Protein AF-A0A6L3X271-F1 (afdb_monomer_lite)

Sequence (93 aa):
MKETSAWVAPMETLPVSLSPIAAMQKKHFGAVLNPTRWWGRMPRLFWLVALFVGYLERRKARLTPVLRSLLMTRVSQICHCAFCIDANSLRLA

Organism: NCBI:txid158836

InterPro domains:
  IPR003779 Alkyl hydroperoxide reductase AhpD/CMD-like [PF02627] (45-87)
  IPR029032 AhpD-like [G3DSA:1.20.1290.10] (19-93)
  IPR029032 AhpD-like [SSF69118] (10-91)

Secondary structure (DSSP, 8-state):
------SSPPPSS--GGGHHHHHHHHHHHSS--HHHHHHTTSHHHHHHHHHHHHHHT-TTSSS-HHHHHHHHHHHHHHTT-HHHHHHHHTTT-

Radius of gyration: 14.42 Å; chains: 1; bounding box: 27×34×33 Å

Structure (mmCIF, N/CA/C/O backbone):
data_AF-A0A6L3X271-F1
#
_entry.id   AF-A0A6L3X271-F1
#
loop_
_atom_site.group_PDB
_atom_site.id
_atom_site.type_symbol
_atom_site.label_atom_id
_atom_site.label_alt_id
_atom_site.label_comp_id
_atom_site.label_asym_id
_atom_site.label_entity_id
_atom_site.label_seq_id
_atom_site.pdbx_PDB_ins_code
_atom_site.Cartn_x
_atom_site.Cartn_y
_atom_site.Cartn_z
_atom_site.occupancy
_atom_site.B_iso_or_equiv
_atom_site.auth_seq_id
_atom_site.auth_comp_id
_atom_site.auth_asym_id
_atom_site.auth_atom_id
_atom_site.pdbx_PDB_model_num
ATOM 1 N N . MET A 1 1 ? 5.776 -23.249 -8.494 1.00 38.91 1 MET A N 1
ATOM 2 C CA . MET A 1 1 ? 4.595 -23.066 -9.365 1.00 38.91 1 MET A CA 1
ATOM 3 C C . MET A 1 1 ? 4.939 -21.943 -10.331 1.00 38.91 1 MET A C 1
ATOM 5 O O . MET A 1 1 ? 5.234 -20.857 -9.857 1.00 38.91 1 MET A O 1
ATOM 9 N N . LYS A 1 2 ? 5.085 -22.220 -11.636 1.00 40.72 2 LYS A N 1
ATOM 10 C CA . LYS A 1 2 ? 5.398 -21.180 -12.634 1.00 40.72 2 LYS A CA 1
ATOM 11 C C . LYS A 1 2 ? 4.234 -20.193 -12.641 1.00 40.72 2 LYS A C 1
ATOM 13 O O . LYS A 1 2 ? 3.108 -20.623 -12.870 1.00 40.72 2 LYS A O 1
ATOM 18 N N . GLU A 1 3 ? 4.505 -18.927 -12.333 1.00 56.72 3 GLU A N 1
ATOM 19 C CA . GLU A 1 3 ? 3.488 -17.883 -12.394 1.00 56.72 3 GLU A CA 1
ATOM 20 C C . GLU A 1 3 ? 2.878 -17.871 -13.792 1.00 56.72 3 GLU A C 1
ATOM 22 O O . GLU A 1 3 ? 3.585 -17.765 -14.797 1.00 56.72 3 GLU A O 1
ATOM 27 N N . THR A 1 4 ? 1.561 -18.039 -13.853 1.00 57.06 4 THR A N 1
ATOM 28 C CA . THR A 1 4 ? 0.778 -17.834 -15.062 1.00 57.06 4 THR A CA 1
ATOM 29 C C . THR A 1 4 ? 1.096 -16.428 -15.548 1.00 57.06 4 THR A C 1
ATOM 31 O O . THR A 1 4 ?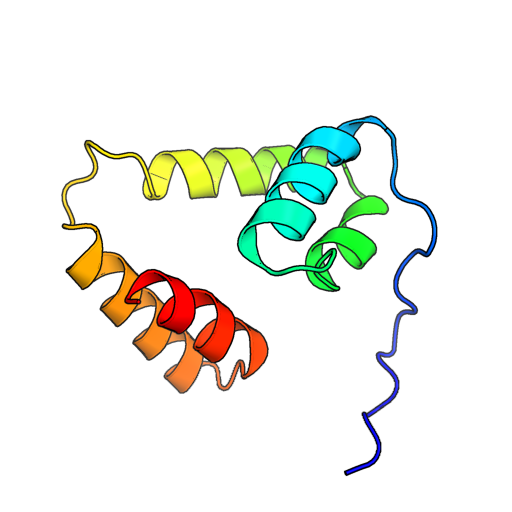 0.812 -15.454 -14.852 1.00 57.06 4 THR A O 1
ATOM 34 N N . SER A 1 5 ? 1.734 -16.318 -16.714 1.00 61.09 5 SER A N 1
ATOM 35 C CA . SER A 1 5 ? 2.035 -15.034 -17.338 1.00 61.09 5 SER A CA 1
ATOM 36 C C . SER A 1 5 ? 0.743 -14.228 -17.404 1.00 61.09 5 SER A C 1
ATOM 38 O O . SER A 1 5 ? -0.195 -14.626 -18.099 1.00 61.09 5 SER A O 1
ATOM 40 N N . ALA A 1 6 ? 0.661 -13.135 -16.644 1.00 69.69 6 ALA A N 1
ATOM 41 C CA . ALA A 1 6 ? -0.473 -12.232 -16.735 1.00 69.69 6 ALA A CA 1
ATOM 42 C C . ALA A 1 6 ? -0.676 -11.863 -18.211 1.00 69.69 6 ALA A C 1
ATOM 44 O O . ALA A 1 6 ? 0.282 -11.502 -18.894 1.00 69.69 6 ALA A O 1
ATOM 45 N N . TRP A 1 7 ? -1.916 -11.950 -18.702 1.00 78.56 7 TRP A N 1
ATOM 46 C CA . TRP A 1 7 ? -2.242 -11.696 -20.115 1.00 78.56 7 TRP A CA 1
ATOM 47 C C . TRP A 1 7 ? -1.898 -10.260 -20.554 1.00 78.56 7 TRP A C 1
ATOM 49 O O . TRP A 1 7 ? -1.828 -9.953 -21.739 1.00 78.56 7 TRP A O 1
ATOM 59 N N . VAL A 1 8 ? -1.658 -9.377 -19.579 1.00 83.75 8 VAL A N 1
ATOM 60 C CA . VAL A 1 8 ? -1.176 -8.013 -19.769 1.00 83.75 8 VAL A CA 1
ATOM 61 C C . VAL A 1 8 ? 0.101 -7.812 -18.960 1.00 83.75 8 VAL A C 1
ATOM 63 O O . VAL A 1 8 ? 0.097 -7.894 -17.728 1.00 83.75 8 VAL A O 1
ATOM 66 N N . ALA A 1 9 ? 1.189 -7.468 -19.650 1.00 84.38 9 ALA A N 1
ATOM 67 C CA . ALA A 1 9 ? 2.453 -7.149 -19.002 1.00 84.38 9 ALA A CA 1
ATOM 68 C C . ALA A 1 9 ? 2.313 -5.914 -18.079 1.00 84.38 9 ALA A C 1
ATOM 70 O O . ALA A 1 9 ? 1.692 -4.907 -18.460 1.00 84.38 9 ALA A O 1
ATOM 71 N N . PRO A 1 10 ? 2.863 -5.953 -16.853 1.00 85.00 10 PRO A N 1
ATOM 72 C CA . PRO A 1 10 ? 2.922 -4.777 -15.993 1.00 85.00 10 PRO A CA 1
ATOM 73 C C . PRO A 1 10 ? 3.793 -3.697 -16.644 1.00 85.00 10 PRO A C 1
ATOM 75 O O . PRO A 1 10 ? 4.763 -4.007 -17.328 1.00 85.00 10 PRO A O 1
ATOM 78 N N . MET A 1 11 ? 3.448 -2.422 -16.452 1.00 85.56 11 MET A N 1
ATOM 79 C CA . MET A 1 11 ? 4.304 -1.345 -16.953 1.00 85.56 11 MET A CA 1
ATOM 80 C C . MET A 1 11 ? 5.564 -1.227 -16.097 1.00 85.56 11 MET A C 1
ATOM 82 O O . MET A 1 11 ? 5.476 -1.198 -14.866 1.00 85.56 11 MET A O 1
ATOM 86 N N . GLU A 1 12 ? 6.715 -1.118 -16.753 1.00 83.88 12 GLU A N 1
ATOM 87 C CA . GLU A 1 12 ? 8.007 -0.896 -16.095 1.00 83.88 12 GLU A CA 1
ATOM 88 C C . GLU A 1 12 ? 8.121 0.539 -15.570 1.00 83.88 12 GLU A C 1
ATOM 90 O O . GLU A 1 12 ? 8.571 0.769 -14.447 1.00 83.88 12 GLU A O 1
ATOM 95 N N . THR A 1 13 ? 7.629 1.503 -16.351 1.00 87.62 13 THR A N 1
ATOM 96 C CA . THR A 1 13 ? 7.628 2.928 -16.013 1.00 87.62 13 THR A CA 1
ATOM 97 C C . THR A 1 13 ? 6.228 3.399 -15.636 1.00 87.62 13 THR A C 1
ATOM 99 O O . THR A 1 13 ? 5.270 3.194 -16.383 1.00 87.62 13 THR A O 1
ATOM 102 N N . LEU A 1 14 ? 6.101 4.069 -14.490 1.00 89.81 14 LEU A N 1
ATOM 103 C CA . LEU A 1 14 ? 4.843 4.665 -14.039 1.00 89.81 14 LEU A CA 1
ATOM 104 C C . LEU A 1 14 ? 4.750 6.145 -14.439 1.00 89.81 14 LEU A C 1
ATOM 106 O O . LEU A 1 14 ? 5.760 6.849 -14.395 1.00 89.81 14 LEU A O 1
ATOM 110 N N . PRO A 1 15 ? 3.546 6.655 -14.762 1.00 91.25 15 PRO A N 1
ATOM 111 C CA . PRO A 1 15 ? 3.346 8.085 -14.953 1.00 91.25 15 PRO A CA 1
ATOM 112 C C . PRO A 1 15 ? 3.640 8.848 -13.657 1.00 91.25 15 PRO A C 1
ATOM 114 O O . PRO A 1 15 ? 3.306 8.389 -12.561 1.00 91.25 15 PRO A O 1
ATOM 117 N N . VAL A 1 16 ? 4.201 10.052 -13.791 1.00 91.44 16 VAL A N 1
ATOM 118 C CA . VAL A 1 16 ? 4.659 10.892 -12.665 1.00 91.44 16 VAL A CA 1
ATOM 119 C C . VAL A 1 16 ? 3.543 11.173 -11.648 1.00 91.44 16 VAL A C 1
ATOM 121 O O . VAL A 1 16 ? 3.793 11.282 -10.451 1.00 91.44 16 VAL A O 1
ATOM 124 N N . SER A 1 17 ? 2.283 11.204 -12.091 1.00 92.25 17 SER A N 1
ATOM 125 C CA . SER A 1 17 ? 1.120 11.370 -11.213 1.00 92.25 17 SER A CA 1
ATOM 126 C C . SER A 1 17 ? 0.939 10.242 -10.192 1.00 92.25 17 SER A C 1
ATOM 128 O O . SER A 1 17 ? 0.257 10.442 -9.193 1.00 92.25 17 SER A O 1
ATOM 130 N N . LEU A 1 18 ? 1.480 9.045 -10.445 1.00 91.69 18 LEU A N 1
ATOM 131 C CA . LEU A 1 18 ? 1.395 7.883 -9.551 1.00 91.69 18 LEU A CA 1
ATOM 132 C C . LEU A 1 18 ? 2.639 7.709 -8.673 1.00 91.69 18 LEU A C 1
ATOM 134 O O . LEU A 1 18 ? 2.627 6.873 -7.769 1.00 91.69 18 LEU A O 1
ATOM 138 N N . SER A 1 19 ? 3.677 8.524 -8.874 1.00 90.81 19 SER A N 1
ATOM 139 C CA . SER A 1 19 ? 4.889 8.545 -8.050 1.00 90.81 19 SER A CA 1
ATOM 140 C C . SER A 1 19 ? 4.639 8.588 -6.535 1.00 90.81 19 SER A C 1
ATOM 142 O O . SER A 1 19 ? 5.282 7.803 -5.835 1.00 90.81 19 SER A O 1
ATOM 144 N N . PRO A 1 20 ? 3.716 9.408 -5.979 1.00 92.62 20 PRO A N 1
ATOM 145 C CA . PRO A 1 20 ? 3.499 9.415 -4.529 1.00 92.62 20 PRO A CA 1
ATOM 146 C C . PRO A 1 20 ? 2.962 8.073 -4.013 1.00 92.62 20 PRO A C 1
ATOM 148 O O . PRO A 1 20 ? 3.386 7.593 -2.963 1.00 92.62 20 PRO A O 1
ATOM 151 N N . ILE A 1 21 ? 2.079 7.425 -4.778 1.00 91.94 21 ILE A N 1
ATOM 152 C CA . ILE A 1 21 ? 1.532 6.110 -4.433 1.00 91.94 21 ILE A CA 1
ATOM 153 C C . ILE A 1 21 ? 2.608 5.034 -4.548 1.00 91.94 21 ILE A C 1
ATOM 155 O O . ILE A 1 21 ? 2.731 4.197 -3.658 1.00 91.94 21 ILE A O 1
ATOM 159 N N . ALA A 1 22 ? 3.420 5.078 -5.604 1.00 91.31 22 ALA A N 1
ATOM 160 C CA . ALA A 1 22 ? 4.541 4.166 -5.791 1.00 91.31 22 ALA A CA 1
ATOM 161 C C . ALA A 1 22 ? 5.553 4.263 -4.637 1.00 91.31 22 ALA A C 1
ATOM 163 O O . ALA A 1 22 ? 5.991 3.239 -4.114 1.00 91.31 22 ALA A O 1
ATOM 164 N N . ALA A 1 23 ? 5.880 5.479 -4.190 1.00 92.19 23 ALA A N 1
ATOM 165 C CA . ALA A 1 23 ? 6.765 5.707 -3.051 1.00 92.19 23 ALA A CA 1
ATOM 166 C C . ALA A 1 23 ? 6.156 5.194 -1.736 1.00 92.19 23 ALA A C 1
ATOM 168 O O . ALA A 1 23 ? 6.833 4.510 -0.968 1.00 92.19 23 ALA A O 1
ATOM 169 N N . MET A 1 24 ? 4.868 5.462 -1.497 1.00 91.44 24 MET A N 1
ATOM 170 C CA . MET A 1 24 ? 4.140 4.946 -0.335 1.00 91.44 24 MET A CA 1
ATOM 171 C C . MET A 1 24 ? 4.119 3.411 -0.315 1.00 91.44 24 MET A C 1
ATOM 173 O O . MET A 1 24 ? 4.384 2.808 0.723 1.00 91.44 24 MET A O 1
ATOM 17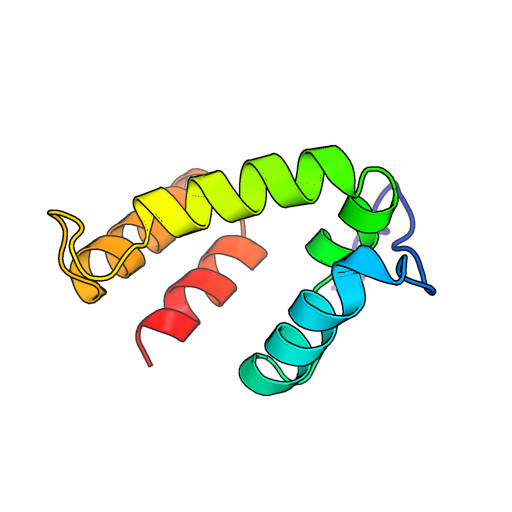7 N N . GLN A 1 25 ? 3.855 2.772 -1.458 1.00 91.06 25 GLN A N 1
ATOM 178 C CA . GLN A 1 25 ? 3.862 1.313 -1.584 1.00 91.06 25 GLN A CA 1
ATOM 179 C C . GLN A 1 25 ? 5.250 0.734 -1.350 1.00 91.06 25 GLN A C 1
ATOM 181 O O . GLN A 1 25 ? 5.385 -0.205 -0.575 1.00 91.06 25 GLN A O 1
ATOM 186 N N . LYS A 1 26 ? 6.290 1.343 -1.926 1.00 90.38 26 LYS A N 1
ATOM 187 C CA . LYS A 1 26 ? 7.672 0.929 -1.682 1.00 90.38 26 LYS A CA 1
ATOM 188 C C . LYS A 1 26 ? 8.044 1.038 -0.200 1.00 90.38 26 LYS A C 1
ATOM 190 O O . LYS A 1 26 ? 8.742 0.171 0.308 1.00 90.38 26 LYS A O 1
ATOM 195 N N . LYS A 1 27 ? 7.547 2.060 0.504 1.00 89.00 27 LYS A N 1
ATOM 196 C CA . LYS A 1 27 ? 7.763 2.226 1.948 1.00 89.00 27 LYS A CA 1
ATOM 197 C C . LYS A 1 27 ? 7.027 1.174 2.786 1.00 89.00 27 LYS A C 1
ATOM 199 O O . LYS A 1 27 ? 7.587 0.709 3.768 1.00 89.00 27 LYS A O 1
ATOM 204 N N . HIS A 1 28 ? 5.784 0.836 2.439 1.00 85.50 28 HIS A N 1
ATOM 205 C CA . HIS A 1 28 ? 4.946 -0.046 3.263 1.00 85.50 28 HIS A CA 1
ATOM 206 C C . HIS A 1 28 ? 5.111 -1.537 2.931 1.00 85.50 28 HIS A C 1
ATOM 208 O O . HIS A 1 28 ? 5.101 -2.367 3.828 1.00 85.50 28 HIS A O 1
ATOM 214 N N . PHE A 1 29 ? 5.304 -1.868 1.653 1.00 83.88 29 PHE A N 1
ATOM 215 C CA . P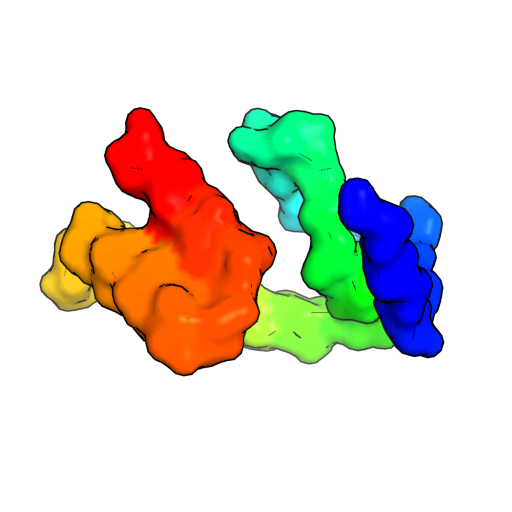HE A 1 29 ? 5.381 -3.240 1.140 1.00 83.88 29 PHE A CA 1
ATOM 216 C C . PHE A 1 29 ? 6.770 -3.610 0.592 1.00 83.88 29 PHE A C 1
ATOM 218 O O . PHE A 1 29 ? 6.948 -4.706 0.072 1.00 83.88 29 PHE A O 1
ATOM 225 N N . GLY A 1 30 ? 7.747 -2.697 0.614 1.00 87.12 30 GLY A N 1
ATOM 226 C CA . GLY A 1 30 ? 9.090 -2.919 0.054 1.00 87.12 30 GLY A CA 1
ATOM 227 C C . GLY A 1 30 ? 9.167 -2.872 -1.480 1.00 87.12 30 GLY A C 1
ATOM 228 O O . GLY A 1 30 ? 10.249 -2.710 -2.042 1.00 87.12 30 GLY A O 1
ATOM 229 N N . ALA A 1 31 ? 8.030 -2.948 -2.174 1.00 89.06 31 ALA A N 1
ATOM 230 C CA . ALA A 1 31 ? 7.945 -2.953 -3.629 1.00 89.06 31 ALA A CA 1
ATOM 231 C C . ALA A 1 31 ? 6.725 -2.175 -4.144 1.00 89.06 31 ALA A C 1
ATOM 233 O O . ALA A 1 31 ? 5.761 -1.910 -3.426 1.00 89.06 31 ALA A O 1
ATOM 234 N N . VAL A 1 32 ? 6.769 -1.814 -5.428 1.00 89.56 32 VAL A N 1
ATOM 235 C CA . VAL A 1 32 ? 5.605 -1.276 -6.142 1.00 89.56 32 VAL A CA 1
ATOM 236 C C . VAL A 1 32 ? 4.725 -2.448 -6.562 1.00 89.56 32 VAL A C 1
ATOM 238 O O . VAL A 1 32 ? 5.188 -3.354 -7.254 1.00 89.56 32 VAL A O 1
ATOM 241 N N . LEU A 1 33 ? 3.459 -2.418 -6.155 1.00 90.38 33 LEU A N 1
ATOM 242 C CA . LEU A 1 33 ? 2.528 -3.522 -6.373 1.00 90.38 33 LEU A CA 1
ATOM 243 C C . LEU A 1 33 ? 2.114 -3.604 -7.854 1.00 90.38 33 LEU A C 1
ATOM 245 O O . LEU A 1 33 ? 1.888 -2.582 -8.510 1.00 90.38 33 LEU A O 1
ATOM 249 N N . ASN A 1 34 ? 1.952 -4.827 -8.370 1.00 89.50 34 ASN A N 1
ATOM 250 C CA . ASN A 1 34 ? 1.542 -5.070 -9.760 1.00 89.50 34 ASN A CA 1
ATOM 251 C C . ASN A 1 34 ? 0.224 -4.373 -10.160 1.00 89.50 34 ASN A C 1
ATOM 253 O O . ASN A 1 34 ? 0.185 -3.807 -11.255 1.00 89.50 34 ASN A O 1
ATOM 257 N N . PRO A 1 35 ? -0.815 -4.289 -9.300 1.00 88.50 35 PRO A N 1
ATOM 258 C CA . PRO A 1 35 ? -2.014 -3.517 -9.616 1.00 88.50 35 PRO A CA 1
ATOM 259 C C . PRO A 1 35 ? -1.717 -2.064 -9.995 1.00 88.50 35 PRO A C 1
ATOM 261 O O . PRO A 1 35 ? -2.217 -1.591 -11.011 1.00 88.50 35 PRO A O 1
ATOM 264 N N . THR A 1 36 ? -0.846 -1.368 -9.262 1.00 90.44 36 THR A N 1
ATOM 265 C CA . THR A 1 36 ? -0.466 0.021 -9.581 1.00 90.44 36 THR A CA 1
ATOM 266 C C . THR A 1 36 ? 0.202 0.122 -10.950 1.00 90.44 36 THR A C 1
ATOM 268 O O . THR A 1 36 ? -0.071 1.053 -11.706 1.00 90.44 36 THR A O 1
ATOM 271 N N . ARG A 1 37 ? 1.043 -0.862 -11.303 1.00 91.00 37 ARG A N 1
ATOM 272 C CA . ARG A 1 37 ? 1.702 -0.942 -12.617 1.00 91.00 37 ARG A CA 1
ATOM 273 C C . ARG A 1 37 ? 0.712 -1.138 -13.757 1.00 91.00 37 ARG A C 1
ATOM 275 O O . ARG A 1 37 ? 0.884 -0.534 -14.812 1.00 91.00 37 ARG A O 1
ATOM 282 N N . TRP A 1 38 ? -0.338 -1.936 -13.570 1.00 91.19 38 TRP A N 1
ATOM 283 C CA . TRP A 1 38 ? -1.395 -2.070 -14.577 1.00 91.19 38 TRP A CA 1
ATOM 284 C C . TRP A 1 38 ? -2.247 -0.805 -14.691 1.00 91.19 38 TRP A C 1
ATOM 286 O O . TRP A 1 38 ? -2.500 -0.335 -15.803 1.00 91.19 38 TRP A O 1
ATOM 296 N N . TRP A 1 39 ? -2.610 -0.209 -13.555 1.00 92.31 39 TRP A N 1
ATOM 297 C CA . TRP A 1 39 ? -3.413 1.011 -13.478 1.00 92.31 39 TRP A CA 1
ATOM 298 C C . TRP A 1 39 ? -2.725 2.261 -14.030 1.00 92.31 39 TRP A C 1
ATOM 300 O O . TRP A 1 39 ? -3.408 3.222 -14.384 1.00 92.31 39 TRP A O 1
ATOM 310 N N . GLY A 1 40 ? -1.399 2.256 -14.177 1.00 91.25 40 GLY A N 1
ATOM 311 C CA . GLY A 1 40 ? -0.685 3.382 -14.776 1.00 91.25 40 GLY A CA 1
ATOM 312 C C . GLY A 1 40 ? -1.073 3.680 -16.229 1.00 91.25 40 GLY A C 1
ATOM 313 O O . GLY A 1 40 ? -0.816 4.787 -16.689 1.00 91.25 40 GLY A O 1
ATOM 314 N N . ARG A 1 41 ? -1.753 2.761 -16.929 1.00 91.19 41 ARG A N 1
ATOM 315 C CA . ARG A 1 41 ? -2.359 3.022 -18.250 1.00 91.19 41 ARG A CA 1
ATOM 316 C C . ARG A 1 41 ? -3.541 3.994 -18.181 1.00 91.19 41 ARG A C 1
ATOM 318 O O . ARG A 1 41 ? -3.856 4.654 -19.163 1.00 91.19 41 ARG A O 1
ATOM 325 N N . MET A 1 42 ? -4.200 4.084 -17.025 1.00 93.81 42 MET A N 1
ATOM 326 C CA . MET A 1 42 ? -5.400 4.894 -16.798 1.00 93.81 42 MET A CA 1
ATOM 327 C C . MET A 1 42 ? -5.279 5.689 -15.484 1.00 93.81 42 MET A C 1
ATOM 329 O O . MET A 1 42 ? -6.046 5.467 -14.544 1.00 93.81 42 MET A O 1
ATOM 333 N N . PRO A 1 43 ? -4.337 6.649 -15.390 1.00 92.44 43 PRO A N 1
ATOM 334 C CA . PRO A 1 43 ? -4.005 7.316 -14.129 1.00 92.44 43 PRO A CA 1
ATOM 335 C C . PRO A 1 43 ? -5.152 8.162 -13.558 1.00 92.44 43 PRO A C 1
ATOM 337 O O . PRO A 1 43 ? -5.293 8.263 -12.342 1.00 92.44 43 PRO A O 1
ATOM 340 N N . ARG A 1 44 ? -6.005 8.748 -14.411 1.00 94.00 44 ARG A N 1
ATOM 341 C CA . ARG A 1 44 ? -7.183 9.514 -13.960 1.00 94.00 44 ARG A CA 1
ATOM 342 C C . ARG A 1 44 ? -8.208 8.618 -13.264 1.00 94.00 44 ARG A C 1
ATOM 344 O O . ARG A 1 44 ? -8.674 8.950 -12.178 1.00 94.00 44 ARG A O 1
ATOM 351 N N . LEU A 1 45 ? -8.517 7.471 -13.872 1.00 94.38 45 LEU A N 1
ATOM 352 C CA . LEU A 1 45 ? -9.454 6.505 -13.302 1.00 94.38 45 LEU A CA 1
ATOM 353 C C . LEU A 1 45 ? -8.875 5.868 -12.034 1.00 94.38 45 LEU A C 1
ATOM 355 O O . LEU A 1 45 ? -9.600 5.699 -11.057 1.00 94.38 45 LEU A O 1
ATOM 359 N N . PHE A 1 46 ? -7.564 5.605 -12.016 1.00 94.44 46 PHE A N 1
ATOM 360 C CA . PHE A 1 46 ? -6.877 5.146 -10.813 1.00 94.44 46 PHE A CA 1
ATOM 361 C C . PHE A 1 46 ? -7.101 6.106 -9.644 1.00 94.44 46 PHE A C 1
ATOM 363 O O . PHE A 1 46 ? -7.514 5.672 -8.574 1.00 94.44 46 PHE A O 1
ATOM 370 N N . TRP A 1 47 ? -6.859 7.406 -9.841 1.00 95.12 47 TRP A N 1
ATOM 371 C CA . TRP A 1 47 ? -7.024 8.391 -8.774 1.00 95.12 47 TRP A CA 1
ATOM 372 C C . TRP A 1 47 ? -8.473 8.507 -8.303 1.00 95.12 47 TRP A C 1
ATOM 374 O O . TRP A 1 47 ? -8.698 8.598 -7.100 1.00 95.12 47 TRP A O 1
ATOM 384 N N . LEU A 1 48 ? -9.450 8.432 -9.210 1.00 96.00 48 LEU A N 1
ATOM 385 C CA . LEU A 1 48 ? -10.868 8.415 -8.842 1.00 96.00 48 LEU A CA 1
ATOM 386 C C . LEU A 1 48 ? -11.180 7.244 -7.899 1.00 96.00 48 LEU A C 1
ATOM 388 O O . LEU A 1 48 ? -11.744 7.448 -6.824 1.00 96.00 48 LEU A O 1
ATOM 392 N N . VAL A 1 49 ? -10.761 6.030 -8.265 1.00 95.06 49 VAL A N 1
ATOM 393 C CA . VAL A 1 49 ? -10.986 4.828 -7.449 1.00 95.06 49 VAL A CA 1
ATOM 394 C C . VAL A 1 49 ? -10.191 4.889 -6.144 1.00 95.06 49 VAL A C 1
ATOM 396 O O . VAL A 1 49 ? -10.735 4.594 -5.083 1.00 95.06 49 VAL A O 1
ATOM 399 N N . ALA A 1 50 ? -8.929 5.316 -6.186 1.00 93.31 50 ALA A N 1
ATOM 400 C CA . ALA A 1 50 ? -8.071 5.414 -5.009 1.00 93.31 50 ALA A CA 1
ATOM 401 C C . ALA A 1 50 ? -8.611 6.419 -3.983 1.00 93.31 50 ALA A C 1
ATOM 403 O O . ALA A 1 50 ? -8.632 6.125 -2.789 1.00 93.31 50 ALA A O 1
ATOM 404 N N . LEU A 1 51 ? -9.095 7.581 -4.432 1.00 94.69 51 LEU A N 1
ATOM 405 C CA . LEU A 1 51 ? -9.719 8.578 -3.560 1.00 94.69 51 LEU A CA 1
ATOM 406 C C . LEU A 1 51 ? -11.043 8.072 -2.988 1.00 94.69 51 LEU A C 1
ATOM 408 O O . LEU A 1 51 ? -11.314 8.282 -1.807 1.00 94.69 51 LEU A O 1
ATOM 412 N N . PHE A 1 52 ? -11.842 7.367 -3.790 1.00 95.44 52 PHE A N 1
ATOM 413 C CA . PHE A 1 52 ? -13.080 6.756 -3.317 1.00 95.44 52 PHE A CA 1
ATOM 414 C C . PHE A 1 52 ? -12.818 5.702 -2.233 1.00 95.44 52 PHE A C 1
ATOM 416 O O . PHE A 1 52 ? -13.414 5.760 -1.157 1.00 95.44 52 PHE A O 1
ATOM 423 N N . VAL A 1 53 ? -11.865 4.793 -2.458 1.00 92.00 53 VAL A N 1
ATOM 424 C CA . VAL A 1 53 ? -11.439 3.810 -1.449 1.00 92.00 53 VAL A CA 1
ATOM 425 C C . VAL A 1 53 ? -10.886 4.521 -0.213 1.00 92.00 53 VAL A C 1
ATOM 427 O O . VAL A 1 53 ? -11.308 4.219 0.899 1.00 92.00 53 VAL A O 1
ATOM 430 N N . GLY A 1 54 ? -10.032 5.534 -0.382 1.00 92.00 54 GLY A N 1
ATOM 431 C CA . GLY A 1 54 ? -9.510 6.339 0.726 1.00 92.00 54 GLY A CA 1
ATOM 432 C C . GLY A 1 54 ? -10.607 7.030 1.544 1.00 92.00 54 GLY A C 1
ATOM 433 O O . GLY A 1 54 ? -10.517 7.106 2.770 1.00 92.00 54 GLY A O 1
ATOM 434 N N . TYR A 1 55 ? -11.688 7.477 0.899 1.00 93.75 55 TYR A N 1
ATOM 435 C CA . TYR A 1 55 ? -12.857 8.025 1.582 1.00 93.75 55 TYR A CA 1
ATOM 436 C C . TYR A 1 55 ? -13.589 6.964 2.415 1.00 93.75 55 TYR A C 1
ATOM 438 O O . TYR A 1 55 ? -13.987 7.257 3.547 1.00 93.75 55 TYR A O 1
ATOM 446 N N . LEU A 1 56 ? -13.755 5.740 1.905 1.00 90.19 56 LEU A N 1
ATOM 447 C CA . LEU A 1 56 ? -14.362 4.624 2.647 1.00 90.19 56 LEU A CA 1
ATOM 448 C C . LEU A 1 56 ? -13.482 4.154 3.818 1.00 90.19 56 LEU A C 1
ATOM 450 O O . LEU A 1 56 ? -13.991 3.795 4.884 1.00 90.19 56 LEU A O 1
ATOM 454 N N . GLU A 1 57 ? -12.164 4.200 3.640 1.00 89.50 57 GLU A N 1
ATOM 455 C CA . GLU A 1 57 ? -11.160 3.789 4.628 1.00 89.50 57 GLU A CA 1
ATOM 456 C C . GLU A 1 57 ? -10.743 4.908 5.596 1.00 89.50 57 GLU A C 1
ATOM 458 O O . GLU A 1 57 ? -9.857 4.716 6.430 1.00 89.50 57 GLU A O 1
ATOM 463 N N . ARG A 1 58 ? -11.382 6.083 5.536 1.00 92.25 58 ARG A N 1
ATOM 464 C CA . ARG A 1 58 ? -11.034 7.223 6.394 1.00 92.25 58 ARG A CA 1
ATOM 465 C C . ARG A 1 58 ? -11.113 6.873 7.884 1.00 92.25 58 ARG A C 1
ATOM 467 O O . ARG A 1 58 ? -12.000 6.145 8.324 1.00 92.25 58 ARG A O 1
ATOM 474 N N . ARG A 1 59 ? -10.271 7.515 8.702 1.00 85.06 59 ARG A N 1
ATOM 475 C CA . ARG A 1 59 ? -10.217 7.290 10.165 1.00 85.06 59 ARG A CA 1
ATOM 476 C C . ARG A 1 59 ? -11.561 7.472 10.886 1.00 85.06 59 ARG A C 1
ATOM 478 O O . ARG A 1 59 ? -11.808 6.795 11.871 1.00 85.06 59 ARG A O 1
ATOM 485 N N . LYS A 1 60 ? -12.425 8.369 10.392 1.00 87.00 60 LYS A N 1
ATOM 486 C CA . LYS A 1 60 ? -13.767 8.649 10.947 1.00 87.00 60 LYS A CA 1
ATOM 487 C C . LYS A 1 60 ? -14.884 7.757 10.374 1.00 87.00 60 LYS A C 1
ATOM 489 O O . LYS A 1 60 ? -16.059 8.099 10.484 1.00 87.00 60 LYS A O 1
ATOM 494 N N . ALA A 1 61 ? -14.554 6.683 9.663 1.00 89.81 61 ALA A N 1
ATOM 495 C CA . ALA A 1 61 ? -15.559 5.756 9.157 1.00 89.81 61 ALA A CA 1
ATOM 496 C C . ALA A 1 61 ? -16.195 4.950 10.305 1.00 89.81 61 ALA A C 1
ATOM 498 O O . ALA A 1 61 ? -15.575 4.733 11.341 1.00 89.81 61 ALA A O 1
ATOM 499 N N . ARG A 1 62 ? -17.442 4.499 10.105 1.00 90.69 62 ARG A N 1
ATOM 500 C CA . ARG A 1 62 ? -18.245 3.818 11.142 1.00 90.69 62 ARG A CA 1
ATOM 501 C C . ARG A 1 62 ? -17.636 2.498 11.624 1.00 90.69 62 ARG A C 1
ATOM 503 O O . ARG A 1 62 ? -17.823 2.125 12.773 1.00 90.69 62 ARG A O 1
ATOM 510 N N . LEU A 1 63 ? -16.933 1.792 10.740 1.00 91.31 63 LEU A N 1
ATOM 511 C CA . LEU A 1 63 ? -16.269 0.530 11.060 1.00 91.31 63 LEU A CA 1
ATOM 512 C C . LEU A 1 63 ? -14.891 0.795 11.672 1.00 91.31 63 LEU A C 1
ATOM 514 O O . LEU A 1 63 ? -14.128 1.625 11.165 1.00 91.31 63 LEU A O 1
ATOM 518 N N . THR A 1 64 ? -14.537 0.050 12.717 1.00 91.62 64 THR A N 1
ATOM 519 C CA . THR A 1 64 ? -13.186 0.114 13.281 1.00 91.62 64 THR A CA 1
ATOM 520 C C . THR A 1 64 ? -12.154 -0.363 12.245 1.00 91.62 64 THR A C 1
ATOM 522 O O . THR A 1 64 ? -12.486 -1.166 11.367 1.00 91.62 64 THR A O 1
ATOM 525 N N . PRO A 1 65 ? -10.899 0.123 12.298 1.00 90.31 65 PRO A N 1
ATOM 526 C CA . PRO A 1 65 ? -9.826 -0.327 11.406 1.00 90.31 65 PRO A CA 1
ATOM 527 C C . PRO A 1 65 ? -9.686 -1.849 11.326 1.00 90.31 65 PRO A C 1
ATOM 529 O O . PRO A 1 65 ? -9.638 -2.386 10.224 1.00 90.31 65 PRO A O 1
ATOM 532 N N . VAL A 1 66 ? -9.734 -2.523 12.479 1.00 92.19 66 VAL A N 1
ATOM 533 C CA . VAL A 1 66 ? -9.618 -3.985 12.594 1.00 92.19 66 VAL A CA 1
ATOM 534 C C . VAL A 1 66 ? -10.813 -4.705 11.967 1.00 92.19 66 VAL A C 1
ATOM 536 O O . VAL A 1 66 ? -10.640 -5.643 11.196 1.00 92.19 66 VAL A O 1
ATOM 539 N N . LEU A 1 67 ? -12.045 -4.258 12.241 1.00 93.44 67 LEU A N 1
ATOM 540 C CA . LEU A 1 67 ? -13.229 -4.897 11.659 1.00 93.44 67 LEU A CA 1
ATOM 541 C C . LEU A 1 67 ? -13.254 -4.742 10.133 1.00 93.44 67 LEU A C 1
ATOM 543 O O . LEU A 1 67 ? -13.648 -5.662 9.419 1.00 93.44 67 LEU A O 1
ATOM 547 N N . ARG A 1 68 ? -12.800 -3.594 9.622 1.00 92.88 68 ARG A N 1
AT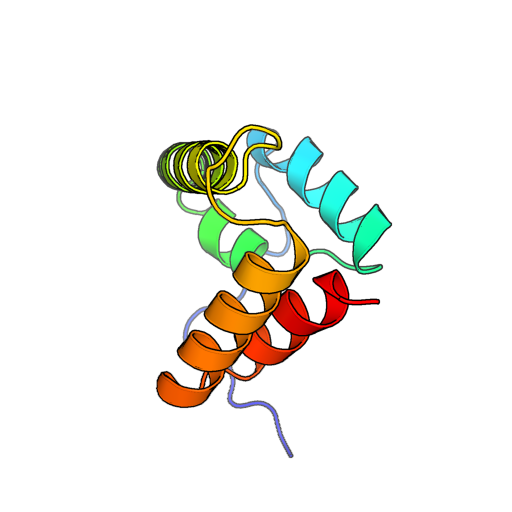OM 548 C CA . ARG A 1 68 ? -12.699 -3.355 8.182 1.00 92.88 68 ARG A CA 1
ATOM 549 C C . ARG A 1 68 ? -11.688 -4.285 7.520 1.00 92.88 68 ARG A C 1
ATOM 551 O O . ARG A 1 68 ? -12.029 -4.877 6.503 1.00 92.88 68 ARG A O 1
ATOM 558 N N . SER A 1 69 ? -10.481 -4.424 8.070 1.00 92.62 69 SER A N 1
ATOM 559 C CA . SER A 1 69 ? -9.474 -5.319 7.489 1.00 92.62 69 SER A CA 1
ATOM 560 C C . SER A 1 69 ? -9.934 -6.777 7.528 1.00 92.62 69 SER A C 1
ATOM 562 O O . SER A 1 69 ? -9.840 -7.448 6.507 1.00 92.62 69 SER A O 1
ATOM 564 N N . LEU A 1 70 ? -10.544 -7.245 8.625 1.00 95.25 70 LEU A N 1
ATOM 565 C CA . LEU A 1 70 ? -11.135 -8.590 8.697 1.00 95.25 70 LEU A CA 1
ATOM 566 C C . LEU A 1 70 ? -12.226 -8.808 7.640 1.00 95.25 70 LEU A C 1
ATOM 568 O O . LEU A 1 70 ? -12.231 -9.836 6.960 1.00 95.25 70 LEU A O 1
ATOM 572 N N . LEU A 1 71 ? -13.124 -7.833 7.462 1.00 95.06 71 LEU A N 1
ATOM 573 C CA . LEU A 1 71 ? -14.175 -7.889 6.447 1.00 95.06 71 LEU A CA 1
ATOM 574 C C . LEU A 1 71 ? -13.583 -7.940 5.033 1.00 95.06 71 LEU A C 1
ATOM 576 O O . LEU A 1 71 ? -13.979 -8.791 4.238 1.00 95.06 71 LEU A O 1
ATOM 580 N N . MET A 1 72 ? -12.611 -7.079 4.720 1.00 94.88 72 MET A N 1
ATOM 581 C CA . MET A 1 72 ? -11.952 -7.053 3.409 1.00 94.88 72 MET A CA 1
ATOM 582 C C . MET A 1 72 ? -11.185 -8.349 3.126 1.00 94.88 72 MET A C 1
ATOM 584 O O . MET A 1 72 ? -11.278 -8.884 2.019 1.00 94.88 72 MET A O 1
ATOM 588 N N . THR A 1 73 ? -10.491 -8.904 4.123 1.00 96.38 73 THR A N 1
ATOM 589 C CA . THR A 1 73 ? -9.828 -10.210 4.018 1.00 96.38 73 THR A CA 1
ATOM 590 C C . THR A 1 73 ? -10.847 -11.318 3.766 1.00 96.38 73 THR A C 1
ATOM 592 O O . THR A 1 73 ? -10.644 -12.137 2.871 1.00 96.38 73 THR A O 1
ATOM 595 N N . ARG A 1 74 ? -11.985 -11.325 4.474 1.00 97.50 74 ARG A N 1
ATOM 596 C CA . ARG A 1 74 ? -13.028 -12.339 4.270 1.00 97.50 74 ARG A CA 1
ATOM 597 C C . ARG A 1 74 ? -13.660 -12.256 2.881 1.00 97.50 74 ARG A C 1
ATOM 599 O O . ARG A 1 74 ? -13.826 -13.286 2.235 1.00 97.50 74 ARG A O 1
ATOM 606 N N . VAL A 1 75 ? -13.967 -11.054 2.397 1.00 97.31 75 VAL A N 1
ATOM 607 C CA . VAL A 1 75 ? -14.457 -10.857 1.021 1.00 97.31 75 VAL A CA 1
ATOM 608 C C . VAL A 1 75 ? -13.415 -11.337 0.010 1.00 97.31 75 VAL A C 1
ATOM 610 O O . VAL A 1 75 ? -13.758 -12.031 -0.940 1.00 97.31 75 VAL A O 1
ATOM 613 N N . SER A 1 76 ? -12.132 -11.056 0.246 1.00 96.81 76 SER A N 1
ATOM 614 C CA . SER A 1 76 ? -11.037 -11.511 -0.620 1.00 96.81 76 SER A CA 1
ATOM 615 C C . SER A 1 76 ? -10.924 -13.038 -0.690 1.00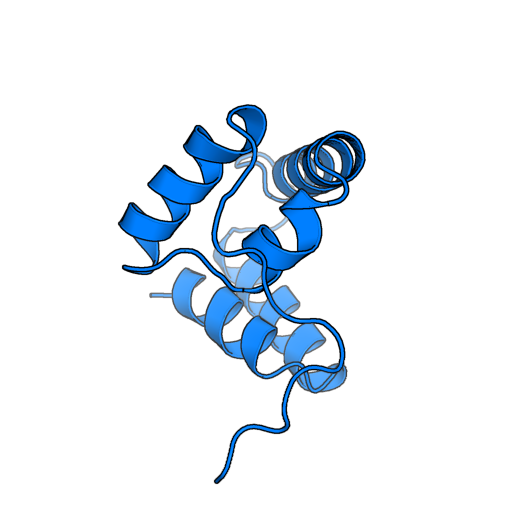 96.81 76 SER A C 1
ATOM 617 O O . SER A 1 76 ? -10.657 -13.571 -1.764 1.00 96.81 76 SER A O 1
ATOM 619 N N . GLN A 1 77 ? -11.171 -13.739 0.424 1.00 97.06 77 GLN A N 1
ATOM 620 C CA . GLN A 1 77 ? -11.244 -15.205 0.466 1.00 97.06 77 GLN A CA 1
ATOM 621 C C . GLN A 1 77 ? -12.410 -15.745 -0.363 1.00 97.06 77 GLN A C 1
ATOM 623 O O . GLN A 1 77 ? -12.217 -16.679 -1.133 1.00 97.06 77 GLN A O 1
ATOM 628 N N . ILE A 1 78 ? -13.596 -15.141 -0.233 1.00 98.12 78 ILE A N 1
ATOM 629 C CA . ILE A 1 78 ? -14.791 -15.524 -1.003 1.00 98.12 78 ILE A CA 1
ATOM 630 C C . ILE A 1 78 ? -14.565 -15.289 -2.502 1.00 98.12 78 ILE A C 1
ATOM 632 O O . ILE A 1 78 ? -14.946 -16.116 -3.321 1.00 98.12 78 ILE A O 1
ATOM 636 N N . CYS A 1 79 ? -13.898 -14.194 -2.867 1.00 97.19 79 CYS A N 1
ATOM 637 C CA . CYS A 1 79 ? -13.533 -13.890 -4.250 1.00 97.19 79 CYS A CA 1
ATOM 638 C C . CYS A 1 79 ? -12.293 -14.656 -4.747 1.00 97.19 79 CYS A C 1
ATOM 640 O O . CYS A 1 79 ? -11.859 -14.424 -5.873 1.00 97.19 79 CYS A O 1
ATOM 642 N N . HIS A 1 80 ? -11.688 -15.514 -3.918 1.00 95.88 80 HIS A N 1
ATOM 643 C CA . HIS A 1 80 ? -10.468 -16.264 -4.233 1.00 95.88 80 HIS A CA 1
ATOM 644 C C . HIS A 1 80 ? -9.291 -15.391 -4.727 1.00 95.88 80 HIS A C 1
ATOM 646 O O . HIS A 1 80 ? -8.468 -15.828 -5.531 1.00 95.88 80 HIS A O 1
ATOM 652 N N . CYS A 1 81 ? -9.173 -14.150 -4.238 1.00 94.69 81 CYS A N 1
ATOM 653 C CA . CYS A 1 81 ? -8.090 -13.237 -4.614 1.00 94.69 81 CYS A CA 1
ATOM 654 C C . CYS A 1 81 ? -6.904 -13.364 -3.643 1.00 94.69 81 CYS A C 1
ATOM 656 O O . CYS A 1 81 ? -6.879 -12.683 -2.618 1.00 94.69 81 CYS A O 1
ATOM 658 N N . ALA A 1 82 ? -5.899 -14.180 -3.985 1.00 93.00 82 ALA A N 1
ATOM 659 C CA . ALA A 1 82 ? -4.691 -14.375 -3.165 1.00 93.00 82 ALA A CA 1
ATOM 660 C C . ALA A 1 82 ? -3.987 -13.048 -2.820 1.00 93.00 82 ALA A C 1
ATOM 662 O O . ALA A 1 82 ? -3.780 -12.740 -1.652 1.00 93.00 82 ALA A O 1
ATOM 663 N N . PHE A 1 83 ? -3.754 -12.196 -3.825 1.00 91.44 83 PHE A N 1
ATOM 664 C CA . PHE A 1 83 ? -3.171 -10.865 -3.623 1.00 91.44 83 PHE A CA 1
ATOM 665 C C . PHE A 1 83 ? -3.957 -10.017 -2.611 1.00 91.44 83 PHE A C 1
ATOM 667 O O . PHE A 1 83 ? -3.380 -9.344 -1.760 1.00 91.44 83 PHE A O 1
ATOM 674 N N . CYS A 1 84 ? -5.287 -10.027 -2.719 1.00 93.12 84 CYS A N 1
ATOM 675 C CA . CYS A 1 84 ? -6.150 -9.224 -1.865 1.00 93.12 84 CYS A CA 1
ATOM 676 C C . CYS A 1 84 ? -6.188 -9.782 -0.435 1.00 93.12 84 CYS A C 1
ATOM 678 O O . CYS A 1 84 ? -6.288 -9.002 0.507 1.00 93.12 84 CYS A O 1
ATOM 680 N N . ILE A 1 85 ? -6.100 -11.107 -0.259 1.00 94.94 85 ILE A N 1
ATOM 681 C CA . ILE A 1 85 ? -5.985 -11.734 1.063 1.00 94.94 85 ILE A CA 1
ATOM 682 C C . ILE A 1 85 ? -4.723 -11.214 1.756 1.00 94.94 85 ILE A C 1
ATOM 684 O O . ILE A 1 85 ? -4.841 -10.622 2.827 1.00 94.94 85 ILE A O 1
ATOM 688 N N . ASP A 1 86 ? -3.563 -11.334 1.105 1.00 92.75 86 ASP A N 1
ATOM 689 C CA . ASP A 1 86 ? -2.268 -10.949 1.678 1.00 92.75 86 ASP A CA 1
ATOM 690 C C . ASP A 1 86 ? -2.192 -9.442 1.968 1.00 92.75 86 ASP A C 1
ATOM 692 O O . ASP A 1 86 ? -1.785 -9.006 3.049 1.00 92.75 86 ASP A O 1
ATOM 696 N N . ALA A 1 87 ? -2.642 -8.615 1.019 1.00 90.50 87 ALA A N 1
ATOM 697 C CA . ALA A 1 87 ? -2.618 -7.163 1.165 1.00 90.50 87 ALA A CA 1
ATOM 698 C C . ALA A 1 87 ? -3.527 -6.668 2.301 1.00 90.50 87 ALA A C 1
ATOM 700 O O . ALA A 1 87 ? -3.199 -5.682 2.965 1.00 90.50 87 ALA A O 1
ATOM 701 N N . ASN A 1 88 ? -4.671 -7.323 2.529 1.00 92.12 88 ASN A N 1
ATOM 702 C CA . ASN A 1 88 ? -5.587 -6.955 3.607 1.00 92.12 88 ASN A CA 1
ATOM 703 C C . ASN A 1 88 ? -5.163 -7.546 4.960 1.00 92.12 88 ASN A C 1
ATOM 705 O O . ASN A 1 88 ? -5.348 -6.879 5.978 1.00 92.12 88 ASN A O 1
ATOM 709 N N . SER A 1 89 ? -4.548 -8.735 4.998 1.00 90.25 89 SER A N 1
ATOM 710 C CA . SER A 1 89 ? -4.023 -9.321 6.237 1.00 90.25 89 SER A CA 1
ATOM 711 C C . SER A 1 89 ? -2.817 -8.561 6.780 1.00 90.25 89 SER A C 1
ATOM 713 O O . SER A 1 89 ? -2.708 -8.413 7.991 1.00 90.25 89 SER A O 1
ATOM 715 N N . LEU A 1 90 ? -1.967 -7.991 5.918 1.00 87.44 90 LEU A N 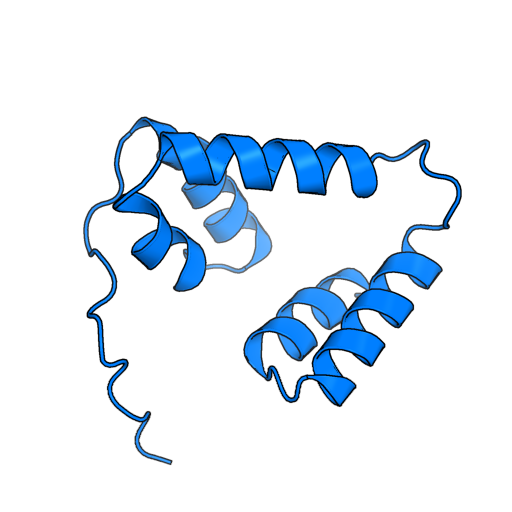1
ATOM 716 C CA . LEU A 1 90 ? -0.853 -7.131 6.347 1.00 87.44 90 LEU A CA 1
ATOM 717 C C . LEU A 1 90 ? -1.307 -5.876 7.104 1.00 87.44 90 LEU A C 1
ATOM 719 O O . LEU A 1 90 ? -0.534 -5.316 7.867 1.00 87.44 90 LEU A O 1
ATOM 723 N N . ARG A 1 91 ? -2.563 -5.444 6.938 1.00 81.88 91 ARG A N 1
ATOM 724 C CA . ARG A 1 91 ? -3.131 -4.304 7.677 1.00 81.88 91 ARG A CA 1
ATOM 725 C C . ARG A 1 91 ? -3.524 -4.646 9.119 1.00 81.88 91 ARG A C 1
ATOM 727 O O . ARG A 1 91 ? -3.929 -3.744 9.849 1.00 81.88 91 ARG A O 1
ATOM 734 N N . LEU A 1 92 ? -3.517 -5.930 9.487 1.00 78.25 92 LEU A N 1
ATOM 735 C CA . LEU A 1 92 ? -3.782 -6.404 10.850 1.00 78.25 92 LEU A CA 1
ATOM 736 C C . LEU A 1 92 ? -2.512 -6.494 11.707 1.00 78.25 92 LEU A C 1
ATOM 738 O O . LEU A 1 92 ? -2.645 -6.520 12.928 1.00 78.25 92 LEU A O 1
ATOM 742 N N . ALA A 1 93 ? -1.336 -6.586 11.076 1.00 60.78 93 ALA A N 1
ATOM 743 C CA . ALA A 1 93 ? -0.030 -6.650 11.733 1.00 60.78 93 ALA A CA 1
ATOM 744 C C . ALA A 1 93 ? 0.502 -5.244 12.045 1.00 60.78 93 ALA A C 1
ATOM 746 O O . ALA A 1 93 ? 1.152 -5.099 13.102 1.00 60.78 93 ALA A O 1
#

Foldseek 3Di:
DPPDPDPDDFAPDADPLCVVVQVVCCVLVVGRDSVNRVCSVPSPVVVVVVVVVCVCQDCPHPDHQQRVLVVQLVVCVVVVPPVSNVVSVSSVD

pLDDT: mean 88.48, std 10.68, range [38.91, 98.12]